Protein AF-A0A931VFA8-F1 (afdb_monomer_lite)

Secondary structure (DSSP, 8-state):
-HHHH--SSEEHHHHHHHHHH-TTS-HHHHHHHHHHS-S-EESSHHHHHHHTT--TT------

Sequence (63 aa):
HLRTHQDFPATKKELVEACNNLSDFSEEDKKWFAEHLPEGNYESAEDVMRALGWDTKSMPASA

Structure (mmCIF, N/CA/C/O backbone):
data_AF-A0A931VFA8-F1
#
_entry.id   AF-A0A931VFA8-F1
#
loop_
_atom_site.group_PDB
_atom_site.id
_atom_site.type_symbol
_atom_site.label_atom_id
_atom_site.label_alt_id
_atom_site.label_comp_id
_atom_site.label_asym_id
_atom_site.label_entity_id
_atom_site.label_seq_id
_atom_site.pdbx_PDB_ins_code
_atom_site.Cartn_x
_atom_site.Cartn_y
_atom_site.Cartn_z
_atom_site.occupancy
_atom_site.B_iso_or_equiv
_atom_site.auth_seq_id
_atom_site.auth_comp_id
_atom_site.auth_asym_id
_atom_site.auth_atom_id
_atom_site.pdbx_PDB_model_num
ATOM 1 N N . HIS A 1 1 ? 14.547 -7.094 -4.288 1.00 56.47 1 HIS A N 1
ATOM 2 C CA . HIS A 1 1 ? 14.376 -6.801 -2.853 1.00 56.47 1 HIS A CA 1
ATOM 3 C C . HIS A 1 1 ? 13.007 -7.241 -2.325 1.00 56.47 1 HIS A C 1
ATOM 5 O O . HIS A 1 1 ? 12.990 -8.162 -1.527 1.00 56.47 1 HIS A O 1
ATOM 11 N N . LEU A 1 2 ? 11.864 -6.742 -2.818 1.00 56.19 2 LEU A N 1
ATOM 12 C CA . LEU A 1 2 ? 10.537 -7.167 -2.309 1.00 56.19 2 LEU A CA 1
ATOM 13 C C . LEU A 1 2 ? 10.205 -8.667 -2.469 1.00 56.19 2 LEU A C 1
ATOM 15 O O . LEU A 1 2 ? 9.640 -9.256 -1.562 1.00 56.19 2 LEU A O 1
ATOM 19 N N . ARG A 1 3 ? 10.590 -9.309 -3.582 1.00 57.91 3 ARG A N 1
ATOM 20 C CA . ARG A 1 3 ? 10.291 -10.739 -3.840 1.00 57.91 3 ARG A CA 1
ATOM 21 C C . ARG A 1 3 ? 11.083 -11.729 -2.972 1.00 57.91 3 ARG A C 1
ATOM 23 O O . ARG A 1 3 ? 10.790 -12.915 -3.008 1.00 57.91 3 ARG A O 1
ATOM 30 N N . THR A 1 4 ? 12.113 -11.263 -2.265 1.00 59.81 4 THR A N 1
ATOM 31 C CA . THR A 1 4 ? 13.028 -12.111 -1.479 1.00 59.81 4 THR A CA 1
ATOM 32 C C . THR A 1 4 ? 13.031 -11.792 0.013 1.00 59.81 4 THR A C 1
ATOM 34 O O . THR A 1 4 ? 13.525 -12.604 0.785 1.00 59.81 4 THR A O 1
ATOM 37 N N . HIS A 1 5 ? 12.520 -10.626 0.416 1.00 65.94 5 HIS A N 1
ATOM 38 C CA . HIS A 1 5 ? 12.572 -10.140 1.801 1.00 65.94 5 HIS A CA 1
ATOM 39 C C . HIS A 1 5 ? 11.199 -9.889 2.425 1.00 65.94 5 HIS A C 1
ATOM 41 O O . HIS A 1 5 ? 11.142 -9.502 3.587 1.00 65.94 5 HIS A O 1
ATOM 47 N N . GLN A 1 6 ? 10.117 -10.071 1.667 1.00 74.06 6 GLN A N 1
ATOM 48 C CA . GLN A 1 6 ? 8.767 -9.973 2.196 1.00 74.06 6 GLN A CA 1
ATOM 49 C C . GLN A 1 6 ? 8.021 -11.276 1.937 1.00 74.06 6 GLN A C 1
ATOM 51 O O . GLN A 1 6 ? 7.926 -11.720 0.789 1.00 74.06 6 GLN A O 1
ATOM 56 N N . ASP A 1 7 ? 7.495 -11.856 3.009 1.00 79.75 7 ASP A N 1
ATOM 57 C CA . ASP A 1 7 ? 6.568 -12.973 2.937 1.00 79.75 7 ASP A CA 1
ATOM 58 C C . ASP A 1 7 ? 5.185 -12.441 2.564 1.00 79.75 7 ASP A C 1
ATOM 60 O O . ASP A 1 7 ? 4.728 -11.424 3.083 1.00 79.75 7 ASP A O 1
ATOM 64 N N . PHE A 1 8 ? 4.527 -13.118 1.628 1.00 80.06 8 PHE A N 1
ATOM 65 C CA . PHE A 1 8 ? 3.165 -12.798 1.222 1.00 80.06 8 PHE A CA 1
ATOM 66 C C . PHE A 1 8 ? 2.232 -13.969 1.570 1.00 80.06 8 PHE A C 1
ATOM 68 O O . PHE A 1 8 ? 2.666 -15.123 1.494 1.00 80.06 8 PHE A O 1
ATOM 75 N N . PRO A 1 9 ? 0.952 -13.716 1.912 1.00 89.38 9 PRO A N 1
ATOM 76 C CA . PRO A 1 9 ? 0.254 -12.426 1.874 1.00 89.38 9 PRO A CA 1
ATOM 77 C C . PRO A 1 9 ? 0.677 -11.456 2.987 1.00 89.38 9 PRO A C 1
ATOM 79 O O . PRO A 1 9 ? 0.901 -11.877 4.116 1.00 89.38 9 PRO A O 1
ATOM 82 N N . ALA A 1 10 ? 0.747 -10.162 2.660 1.00 89.31 10 ALA A N 1
ATOM 83 C CA . ALA A 1 10 ? 1.120 -9.095 3.588 1.00 89.31 10 ALA A CA 1
ATOM 84 C C . ALA A 1 10 ? 0.151 -7.914 3.497 1.00 89.31 10 ALA A C 1
ATOM 86 O O . ALA A 1 10 ? -0.291 -7.515 2.415 1.00 89.31 10 ALA A O 1
ATOM 87 N N . THR A 1 11 ? -0.148 -7.300 4.635 1.00 91.12 11 THR A N 1
ATOM 88 C CA . THR A 1 11 ? -0.967 -6.084 4.684 1.00 91.12 11 THR A CA 1
ATOM 89 C C . THR A 1 11 ? -0.148 -4.828 4.377 1.00 91.12 11 THR A C 1
ATOM 91 O O . THR A 1 11 ? 1.072 -4.814 4.543 1.00 91.12 11 THR A O 1
ATOM 94 N N . LYS A 1 12 ? -0.808 -3.717 4.000 1.00 90.19 12 LYS A N 1
ATOM 95 C CA . LYS A 1 12 ? -0.156 -2.389 3.892 1.00 90.19 12 LYS A CA 1
ATOM 96 C C . LYS A 1 12 ? 0.748 -2.106 5.094 1.00 90.19 12 LYS A C 1
ATOM 98 O O . LYS A 1 12 ? 1.859 -1.613 4.927 1.00 90.19 12 LYS A O 1
ATOM 103 N N . LYS A 1 13 ? 0.264 -2.399 6.302 1.00 90.06 13 LYS A N 1
ATOM 104 C CA . LYS A 1 13 ? 0.986 -2.114 7.539 1.00 90.06 13 LYS A CA 1
ATOM 105 C C . LYS A 1 13 ? 2.281 -2.922 7.628 1.00 90.06 13 LYS A C 1
ATOM 107 O O . LYS A 1 13 ? 3.334 -2.332 7.834 1.00 90.06 13 LYS A O 1
ATOM 112 N N . GLU A 1 14 ? 2.218 -4.225 7.364 1.00 89.06 14 GLU A N 1
ATOM 113 C CA . GLU A 1 14 ? 3.401 -5.095 7.323 1.00 89.06 14 GLU A CA 1
ATOM 114 C C . GLU A 1 14 ? 4.377 -4.695 6.215 1.00 89.06 14 GLU A C 1
ATOM 116 O O . GLU A 1 14 ? 5.587 -4.704 6.424 1.00 89.06 14 GLU A O 1
ATOM 121 N N . LEU A 1 15 ? 3.873 -4.277 5.051 1.00 87.56 15 LEU A N 1
ATOM 122 C CA . LEU A 1 15 ? 4.702 -3.775 3.958 1.00 87.56 15 LEU A CA 1
ATOM 123 C C . LEU A 1 15 ? 5.418 -2.476 4.330 1.00 87.56 15 LEU A C 1
ATOM 125 O O . LEU A 1 15 ? 6.598 -2.330 4.026 1.00 87.56 15 LEU A O 1
ATOM 129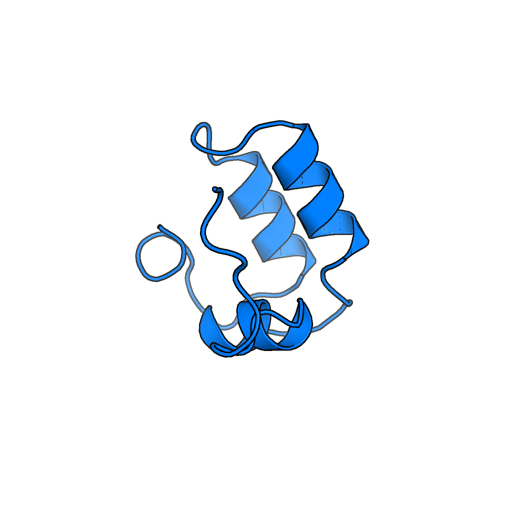 N N . VAL A 1 16 ? 4.734 -1.545 4.997 1.00 88.25 16 VAL A N 1
ATOM 130 C CA . VAL A 1 16 ? 5.323 -0.285 5.471 1.00 88.25 16 VAL A CA 1
ATOM 131 C C . VAL A 1 16 ? 6.326 -0.538 6.596 1.00 88.25 16 VAL A C 1
ATOM 133 O O . VAL A 1 16 ? 7.397 0.062 6.595 1.00 88.25 16 VAL A O 1
ATOM 136 N N . GLU A 1 17 ? 6.034 -1.436 7.538 1.00 87.94 17 GLU A N 1
ATOM 137 C CA . GLU A 1 17 ? 6.965 -1.811 8.612 1.00 87.94 17 GLU A CA 1
ATOM 138 C C . GLU A 1 17 ? 8.209 -2.521 8.068 1.00 87.94 17 GLU A C 1
ATOM 140 O O . GLU A 1 17 ? 9.331 -2.181 8.456 1.00 87.94 17 GLU A O 1
ATOM 145 N N . ALA A 1 18 ? 8.038 -3.442 7.117 1.00 84.94 18 ALA A N 1
ATOM 146 C CA . ALA A 1 18 ? 9.151 -4.068 6.416 1.00 84.94 18 ALA A CA 1
ATOM 147 C C . ALA A 1 18 ? 9.959 -3.026 5.635 1.00 84.94 18 ALA A C 1
ATOM 149 O O . ALA A 1 18 ? 11.172 -2.961 5.798 1.00 84.94 18 ALA A O 1
ATOM 150 N N . CYS A 1 19 ? 9.301 -2.150 4.866 1.00 84.31 19 CYS A N 1
ATOM 151 C CA . CYS A 1 19 ? 9.954 -1.068 4.126 1.00 84.31 19 CYS A CA 1
ATOM 152 C C . CYS A 1 19 ? 10.746 -0.138 5.059 1.00 84.31 19 CYS A C 1
ATOM 154 O O . CYS A 1 19 ? 11.889 0.198 4.765 1.00 84.31 19 CYS A O 1
ATOM 156 N N . ASN A 1 20 ? 10.207 0.204 6.234 1.00 83.25 20 ASN A N 1
ATOM 157 C CA . ASN A 1 20 ? 10.902 1.017 7.233 1.00 83.25 20 ASN A CA 1
ATOM 158 C C . ASN A 1 20 ? 12.165 0.347 7.789 1.00 83.25 20 ASN A C 1
ATOM 160 O O . ASN A 1 20 ? 13.150 1.050 8.033 1.00 83.25 20 ASN A O 1
ATOM 164 N N . ASN A 1 21 ? 12.160 -0.981 7.936 1.00 82.44 21 ASN A N 1
ATOM 165 C CA . ASN A 1 21 ? 13.320 -1.763 8.372 1.00 82.44 21 ASN A CA 1
ATOM 166 C C . ASN A 1 21 ? 14.388 -1.946 7.283 1.00 82.44 21 ASN A C 1
ATOM 168 O O . ASN A 1 21 ? 15.521 -2.307 7.596 1.00 82.44 21 ASN A O 1
ATOM 172 N N . LEU A 1 22 ? 14.069 -1.685 6.014 1.00 77.44 22 LEU A N 1
ATOM 173 C CA . LEU A 1 22 ? 15.051 -1.734 4.936 1.00 77.44 22 LEU A CA 1
ATOM 174 C C . LEU A 1 22 ? 15.888 -0.446 4.936 1.00 77.44 22 LEU A C 1
ATOM 176 O O . LEU A 1 22 ? 15.368 0.654 4.743 1.00 77.44 22 LEU A O 1
ATOM 180 N N . SER A 1 23 ? 17.201 -0.572 5.136 1.00 77.50 23 SER A N 1
ATOM 181 C CA . SER A 1 23 ? 18.146 0.550 4.994 1.00 77.50 23 SER A CA 1
ATOM 182 C C . SER A 1 23 ? 18.421 0.935 3.536 1.00 77.50 23 SER A C 1
ATOM 184 O O . SER A 1 23 ? 19.002 1.986 3.302 1.00 77.50 23 SER A O 1
ATOM 186 N N . ASP A 1 24 ? 17.985 0.118 2.572 1.00 74.25 24 ASP A N 1
ATOM 187 C CA . ASP A 1 24 ? 18.103 0.385 1.130 1.00 74.25 24 ASP A CA 1
ATOM 188 C C . ASP A 1 24 ? 17.171 1.501 0.624 1.00 74.25 24 ASP A C 1
ATOM 190 O O . ASP A 1 24 ? 17.380 2.013 -0.473 1.00 74.25 24 ASP A O 1
ATOM 194 N N . PHE A 1 25 ? 16.147 1.886 1.397 1.00 78.81 25 PHE A N 1
ATOM 195 C CA . PHE A 1 25 ? 15.201 2.941 1.019 1.00 78.81 25 PHE A CA 1
ATOM 196 C C . PHE A 1 25 ? 15.420 4.216 1.832 1.00 78.81 25 PHE A C 1
ATOM 198 O O . PHE A 1 25 ? 15.610 4.168 3.053 1.00 78.81 25 PHE A O 1
ATOM 205 N N . SER A 1 26 ? 15.320 5.363 1.161 1.00 83.44 26 SER A N 1
ATOM 206 C CA . SER A 1 26 ? 15.359 6.673 1.810 1.00 83.44 26 SER A CA 1
ATOM 207 C C . SER A 1 26 ? 14.076 6.917 2.608 1.00 83.44 26 SER A C 1
ATOM 209 O O . SER A 1 26 ? 13.032 6.312 2.357 1.00 83.44 26 SER A O 1
ATOM 211 N N . GLU A 1 27 ? 14.118 7.841 3.566 1.00 85.19 27 GLU A N 1
ATOM 212 C CA . GLU A 1 27 ? 12.924 8.238 4.328 1.00 85.19 27 GLU A CA 1
ATOM 213 C C . GLU A 1 27 ? 11.808 8.790 3.425 1.00 85.19 27 GLU A C 1
ATOM 215 O O . GLU A 1 27 ? 10.627 8.582 3.705 1.00 85.19 27 GLU A O 1
ATOM 220 N N . GLU A 1 28 ? 12.176 9.454 2.326 1.00 84.38 28 GLU A N 1
ATOM 221 C CA . GLU A 1 28 ? 11.243 9.956 1.311 1.00 84.38 28 GLU A CA 1
ATOM 222 C C . GLU A 1 28 ? 10.524 8.816 0.582 1.00 84.38 28 GLU A C 1
ATOM 224 O O . GLU A 1 28 ? 9.295 8.826 0.515 1.00 84.38 28 GLU A O 1
ATOM 229 N N . ASP A 1 29 ? 11.254 7.789 0.133 1.00 83.00 29 ASP A N 1
ATOM 230 C CA . ASP A 1 29 ? 10.669 6.599 -0.498 1.00 83.00 29 ASP A CA 1
ATOM 231 C C . ASP A 1 29 ? 9.721 5.866 0.461 1.00 83.00 29 ASP A C 1
ATOM 233 O O . ASP A 1 29 ? 8.621 5.462 0.079 1.00 83.00 29 ASP A O 1
ATOM 237 N N . LYS A 1 30 ? 10.112 5.740 1.737 1.00 85.38 30 LYS A N 1
ATOM 238 C CA . LYS A 1 30 ? 9.302 5.099 2.788 1.00 85.38 30 LYS A CA 1
ATOM 239 C C . LYS A 1 30 ? 7.996 5.847 3.039 1.00 85.38 30 LYS A C 1
ATOM 241 O O . LYS A 1 30 ? 6.938 5.221 3.134 1.00 85.38 30 LYS A O 1
ATOM 246 N N . LYS A 1 31 ? 8.054 7.179 3.133 1.00 87.50 31 LYS A N 1
ATOM 247 C CA . LYS A 1 31 ? 6.861 8.024 3.289 1.00 87.50 31 LYS A CA 1
ATOM 248 C C . LYS A 1 31 ? 5.963 7.945 2.066 1.00 87.50 31 LYS A C 1
ATOM 250 O O . LYS A 1 31 ? 4.775 7.678 2.223 1.00 87.50 31 LYS A O 1
ATOM 255 N N . TRP A 1 32 ? 6.532 8.091 0.870 1.00 87.44 32 TRP A N 1
ATOM 256 C CA . TRP A 1 32 ? 5.780 7.989 -0.376 1.00 87.44 32 TRP A CA 1
ATOM 257 C C . TRP A 1 32 ? 5.050 6.649 -0.464 1.00 87.44 32 TRP A C 1
ATOM 259 O O . TRP A 1 32 ? 3.848 6.626 -0.717 1.00 87.44 32 TRP A O 1
ATOM 269 N N . PHE A 1 33 ? 5.739 5.549 -0.150 1.00 87.31 33 PHE A N 1
ATOM 270 C CA . PHE A 1 33 ? 5.167 4.207 -0.131 1.00 87.31 33 PHE A CA 1
ATOM 271 C C . PHE A 1 33 ? 4.023 4.082 0.884 1.00 87.31 33 PHE A C 1
ATOM 273 O O . PHE A 1 33 ? 2.966 3.554 0.553 1.00 87.31 33 PHE A O 1
ATOM 280 N N . ALA A 1 34 ? 4.177 4.611 2.101 1.00 87.94 34 ALA A N 1
ATOM 281 C CA . ALA A 1 34 ? 3.120 4.581 3.111 1.00 87.94 34 ALA A CA 1
ATOM 2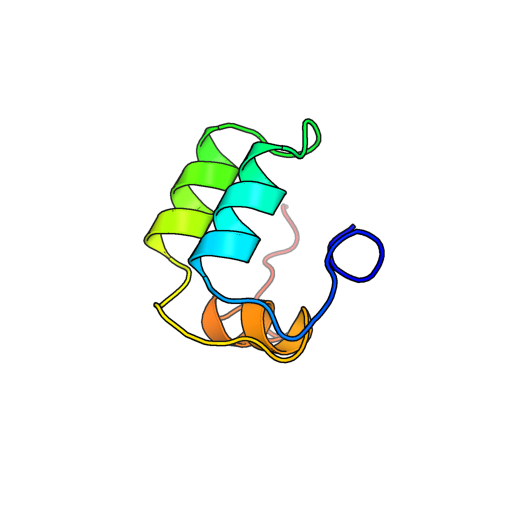82 C C . ALA A 1 34 ? 1.891 5.436 2.742 1.00 87.94 34 ALA A C 1
ATOM 284 O O . ALA A 1 34 ? 0.765 5.067 3.088 1.00 87.94 34 ALA A O 1
ATOM 285 N N . GLU A 1 35 ? 2.085 6.558 2.049 1.00 89.56 35 GLU A N 1
ATOM 286 C CA . GLU A 1 35 ? 0.998 7.446 1.619 1.00 89.56 35 GLU A CA 1
ATOM 287 C C . GLU A 1 35 ? 0.292 6.950 0.352 1.00 89.56 35 GLU A C 1
ATOM 289 O O . GLU A 1 35 ? -0.930 7.044 0.263 1.00 89.56 35 GLU A O 1
ATOM 294 N N . HIS A 1 36 ? 1.037 6.390 -0.604 1.00 88.44 36 HIS A N 1
ATOM 295 C CA . HIS A 1 36 ? 0.509 5.981 -1.908 1.00 88.44 36 HIS A CA 1
ATOM 296 C C . HIS A 1 36 ? 0.016 4.540 -1.934 1.00 88.44 36 HIS A C 1
ATOM 298 O O . HIS A 1 36 ? -0.846 4.225 -2.750 1.00 88.44 36 HIS A O 1
ATOM 304 N N . LEU A 1 37 ? 0.522 3.662 -1.060 1.00 88.25 37 LEU A N 1
ATOM 305 C CA . LEU A 1 37 ? 0.024 2.295 -0.979 1.00 88.25 37 LEU A CA 1
ATOM 306 C C . LEU A 1 37 ? -1.366 2.311 -0.322 1.00 88.25 37 LEU A C 1
ATOM 308 O O . LEU A 1 37 ? -1.476 2.681 0.857 1.00 88.25 37 LEU A O 1
ATOM 312 N N . PRO A 1 38 ? -2.438 1.922 -1.035 1.00 89.38 38 PRO A N 1
ATOM 313 C CA . PRO A 1 38 ? -3.759 1.858 -0.434 1.00 89.38 38 PRO A CA 1
ATOM 314 C C . PRO A 1 38 ? -3.800 0.803 0.677 1.00 89.38 38 PRO A C 1
ATOM 316 O O . PRO A 1 38 ? -2.998 -0.135 0.725 1.00 89.38 38 PRO A O 1
ATOM 319 N N . GLU A 1 39 ? -4.721 0.968 1.623 1.00 90.25 39 GLU A N 1
ATOM 320 C CA . GLU A 1 39 ? -4.979 -0.089 2.598 1.00 90.25 39 GLU A CA 1
ATOM 321 C C . GLU A 1 39 ? -5.524 -1.321 1.877 1.00 90.25 39 GLU A C 1
ATOM 323 O O . GLU A 1 39 ? -6.471 -1.240 1.098 1.00 90.25 39 GLU A O 1
ATOM 328 N N . GLY A 1 40 ? -4.886 -2.461 2.116 1.00 88.56 40 GLY A N 1
ATOM 329 C CA . GLY A 1 40 ? -5.186 -3.695 1.413 1.00 88.56 40 GLY A CA 1
ATOM 330 C C . GLY A 1 40 ? -4.332 -4.848 1.912 1.00 88.56 40 GLY A C 1
ATOM 331 O O . GLY A 1 40 ? -3.370 -4.656 2.668 1.00 88.56 40 GLY A O 1
ATOM 332 N N . ASN A 1 41 ? -4.723 -6.045 1.487 1.00 91.94 41 ASN A N 1
ATOM 333 C CA . ASN A 1 41 ? -3.958 -7.264 1.668 1.00 91.94 41 ASN A CA 1
ATOM 334 C C . ASN A 1 41 ? -3.392 -7.673 0.314 1.00 91.94 41 ASN A C 1
ATOM 336 O O . ASN A 1 41 ? -4.151 -7.951 -0.610 1.00 91.94 41 ASN A O 1
ATOM 340 N N . TYR A 1 42 ? -2.074 -7.708 0.229 1.00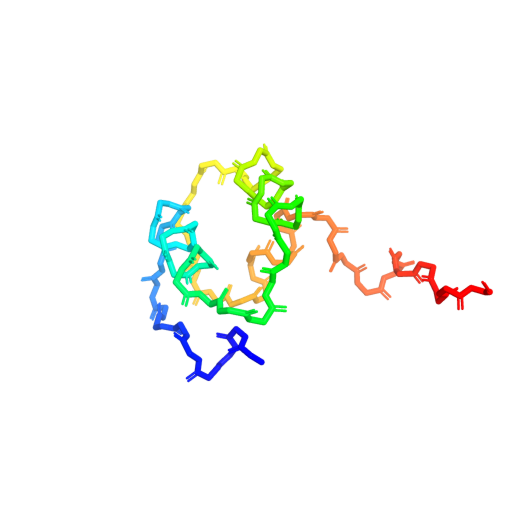 90.12 42 TYR A N 1
ATOM 341 C CA . TYR A 1 42 ? -1.349 -7.938 -1.002 1.00 90.12 42 TYR A CA 1
ATOM 342 C C . TYR A 1 42 ? -0.866 -9.378 -1.023 1.00 90.12 42 TYR A C 1
ATOM 344 O O . TYR A 1 42 ? -0.215 -9.833 -0.085 1.00 90.12 42 TYR A O 1
ATOM 352 N N . GLU A 1 43 ? -1.174 -10.106 -2.091 1.00 90.06 43 GLU A N 1
ATOM 353 C CA . GLU A 1 43 ? -0.777 -11.515 -2.226 1.00 90.06 43 GLU A CA 1
ATOM 354 C C . GLU A 1 43 ? 0.636 -11.683 -2.784 1.00 90.06 43 GLU A C 1
ATOM 356 O O . GLU A 1 43 ? 1.210 -12.768 -2.739 1.00 90.06 43 GLU A O 1
ATOM 361 N N . SER A 1 44 ? 1.201 -10.627 -3.364 1.00 88.19 44 SER A N 1
ATOM 362 C CA . SER A 1 44 ? 2.523 -10.639 -3.982 1.00 88.19 44 SER A CA 1
ATOM 363 C C . SER A 1 44 ? 3.035 -9.220 -4.178 1.00 88.19 44 SER A C 1
ATOM 365 O O . SER A 1 44 ? 2.262 -8.264 -4.239 1.00 88.19 44 SER A O 1
ATOM 367 N N . ALA A 1 45 ? 4.345 -9.080 -4.383 1.00 84.56 45 ALA A N 1
ATOM 368 C CA . ALA A 1 45 ? 4.957 -7.793 -4.711 1.00 84.56 45 ALA A CA 1
ATOM 369 C C . ALA A 1 45 ? 4.347 -7.161 -5.976 1.00 84.56 45 ALA A C 1
ATOM 371 O O . ALA A 1 45 ? 4.259 -5.944 -6.082 1.00 84.56 45 ALA A O 1
ATOM 372 N N . GLU A 1 46 ? 3.906 -7.983 -6.929 1.00 85.94 46 GLU A N 1
ATOM 373 C CA . GLU A 1 46 ? 3.200 -7.549 -8.141 1.00 85.94 46 GLU A CA 1
ATOM 374 C C . GLU A 1 46 ? 1.876 -6.850 -7.820 1.00 85.94 46 GLU A C 1
ATOM 376 O O . GLU A 1 46 ? 1.545 -5.858 -8.460 1.00 85.94 46 GLU A O 1
ATOM 381 N N . ASP A 1 47 ? 1.159 -7.302 -6.793 1.00 87.31 47 ASP A N 1
ATOM 382 C CA . ASP A 1 47 ? -0.088 -6.678 -6.354 1.00 87.31 47 ASP A CA 1
ATOM 383 C C . ASP A 1 47 ? 0.169 -5.295 -5.736 1.00 87.31 47 ASP A C 1
ATOM 385 O O . ASP A 1 47 ? -0.495 -4.318 -6.078 1.00 87.31 47 ASP A O 1
ATOM 389 N N . VAL A 1 48 ? 1.232 -5.182 -4.930 1.00 86.69 48 VAL A N 1
ATOM 390 C CA . VAL A 1 48 ? 1.724 -3.907 -4.376 1.00 86.69 48 VAL A CA 1
ATOM 391 C C . VAL A 1 48 ? 2.085 -2.934 -5.501 1.00 86.69 48 VAL A C 1
ATOM 393 O O . VAL A 1 48 ? 1.652 -1.785 -5.502 1.00 86.69 48 VAL A O 1
ATOM 396 N N . MET A 1 49 ? 2.854 -3.397 -6.492 1.00 85.44 49 MET A N 1
ATOM 397 C CA . MET A 1 49 ? 3.263 -2.583 -7.641 1.00 85.44 49 MET A CA 1
ATOM 398 C C . MET A 1 49 ? 2.057 -2.114 -8.461 1.00 85.44 49 MET A C 1
ATOM 400 O O . MET A 1 49 ? 1.978 -0.942 -8.823 1.00 85.44 49 MET A O 1
ATOM 404 N N . ARG A 1 50 ? 1.077 -2.993 -8.701 1.00 86.06 50 ARG A N 1
ATOM 405 C CA . ARG A 1 50 ? -0.169 -2.638 -9.396 1.00 86.06 50 ARG A CA 1
ATOM 406 C C . ARG A 1 50 ? -0.992 -1.620 -8.613 1.00 86.06 50 ARG A C 1
ATOM 408 O O . ARG A 1 50 ? -1.506 -0.683 -9.218 1.00 86.06 50 ARG A O 1
ATOM 415 N N . ALA A 1 51 ? -1.083 -1.763 -7.293 1.00 87.19 51 ALA A N 1
ATOM 416 C CA . ALA A 1 51 ? -1.797 -0.820 -6.435 1.00 87.19 51 ALA A CA 1
ATOM 417 C C . ALA A 1 51 ? -1.137 0.564 -6.379 1.00 87.19 51 ALA A C 1
ATOM 419 O O . ALA A 1 51 ? -1.833 1.569 -6.284 1.00 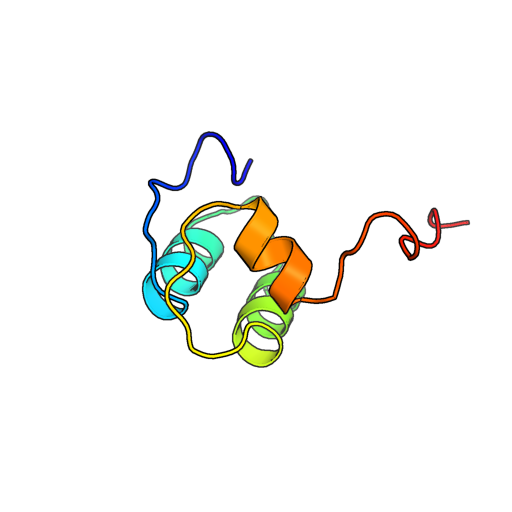87.19 51 ALA A O 1
ATOM 420 N N . LEU A 1 52 ? 0.189 0.622 -6.515 1.00 84.69 52 LEU A N 1
ATOM 421 C CA . LEU A 1 52 ? 0.956 1.863 -6.658 1.00 84.69 52 LEU A CA 1
ATOM 422 C C . LEU A 1 52 ? 0.916 2.449 -8.080 1.00 84.69 52 LEU A C 1
ATOM 424 O O . LEU A 1 52 ? 1.508 3.497 -8.333 1.00 84.69 52 LEU A O 1
ATOM 428 N N . GLY A 1 53 ? 0.242 1.786 -9.024 1.00 79.56 53 GLY A N 1
ATOM 429 C CA . GLY A 1 53 ? 0.166 2.222 -10.417 1.00 79.56 53 GLY A CA 1
ATOM 430 C C . GLY A 1 53 ? 1.446 1.975 -11.220 1.00 79.56 53 GLY A C 1
ATOM 431 O O . GLY A 1 53 ? 1.585 2.499 -12.324 1.00 79.56 53 GLY A O 1
ATOM 432 N N . TRP A 1 54 ? 2.370 1.157 -10.712 1.00 72.88 54 TRP A N 1
ATOM 433 C CA . TRP A 1 54 ? 3.563 0.702 -11.427 1.00 72.88 54 TRP A CA 1
ATOM 434 C C . TRP A 1 54 ? 3.209 -0.461 -12.358 1.00 72.88 54 TRP A C 1
ATOM 436 O O . TRP A 1 54 ? 3.757 -1.559 -12.275 1.00 72.88 54 TRP A O 1
ATOM 446 N N . ASP A 1 55 ? 2.252 -0.233 -13.254 1.00 56.19 55 ASP A N 1
ATOM 447 C CA . ASP A 1 55 ? 2.099 -1.083 -14.424 1.00 56.19 55 ASP A CA 1
ATOM 448 C C . ASP A 1 55 ? 3.290 -0.805 -15.353 1.00 56.19 55 ASP A C 1
ATOM 450 O O . ASP A 1 55 ? 3.705 0.346 -15.514 1.00 56.19 55 ASP A O 1
ATOM 454 N N . THR A 1 56 ? 3.859 -1.851 -15.951 1.00 50.97 56 THR A N 1
ATOM 455 C CA . THR A 1 56 ? 5.084 -1.865 -16.787 1.00 50.97 56 THR A CA 1
ATOM 456 C C . THR A 1 56 ? 5.138 -0.867 -17.962 1.00 50.97 56 THR A C 1
ATOM 458 O O . THR A 1 56 ? 6.077 -0.880 -18.754 1.00 50.97 56 THR A O 1
ATOM 461 N N . LYS A 1 57 ? 4.155 0.024 -18.087 1.00 43.38 57 LYS A N 1
ATOM 462 C CA . LYS A 1 57 ? 4.038 1.067 -19.100 1.00 43.38 57 LYS A CA 1
ATOM 463 C C . LYS A 1 57 ? 4.482 2.466 -18.646 1.00 43.38 57 LYS A C 1
ATOM 465 O O . LYS A 1 57 ? 4.579 3.345 -19.498 1.00 43.38 57 LYS A O 1
ATOM 470 N N . SER A 1 58 ? 4.766 2.702 -17.362 1.00 44.22 58 SER A N 1
ATOM 471 C CA . SER A 1 58 ? 5.096 4.054 -16.875 1.00 44.22 58 SER A CA 1
ATOM 472 C C . SER A 1 58 ? 6.218 4.101 -15.834 1.00 44.22 58 SE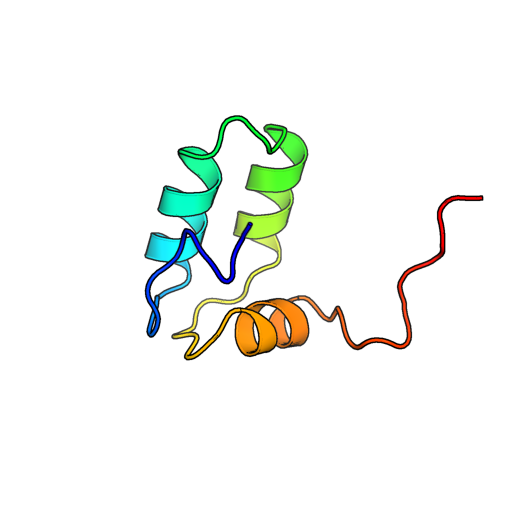R A C 1
ATOM 474 O O . SER A 1 58 ? 6.093 4.755 -14.803 1.00 44.22 58 SER A O 1
ATOM 476 N N . MET A 1 59 ? 7.352 3.465 -16.122 1.00 43.16 59 MET A N 1
ATOM 477 C CA . MET A 1 59 ? 8.621 4.001 -15.627 1.00 43.16 59 MET A CA 1
ATOM 478 C C . MET A 1 59 ? 9.125 4.981 -16.693 1.00 43.16 59 MET A C 1
ATOM 480 O O . MET A 1 59 ? 9.481 4.520 -17.781 1.00 43.16 59 MET A O 1
ATOM 484 N N . PRO A 1 60 ? 9.174 6.308 -16.461 1.00 42.84 60 PRO A N 1
ATOM 485 C CA . PRO A 1 60 ? 10.155 7.088 -17.188 1.00 42.84 60 PRO A CA 1
ATOM 486 C C . PRO A 1 60 ? 11.508 6.518 -16.758 1.00 42.84 60 PRO A C 1
ATOM 488 O O . PRO A 1 60 ? 11.871 6.578 -15.58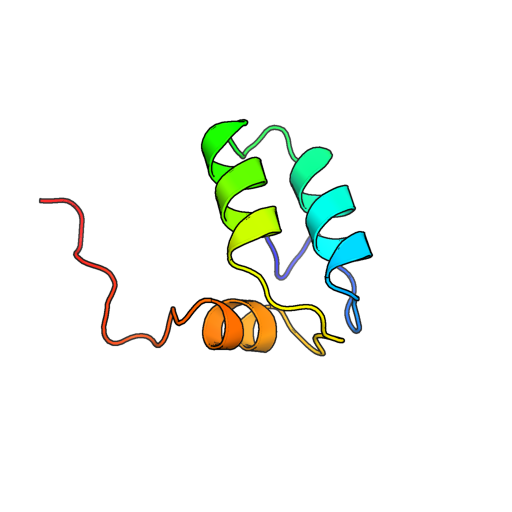5 1.00 42.84 60 PRO A O 1
ATOM 491 N N . ALA A 1 61 ? 12.221 5.887 -17.692 1.00 44.75 61 ALA A N 1
ATOM 492 C CA . ALA A 1 61 ? 13.655 5.730 -17.541 1.00 44.75 61 ALA A CA 1
ATOM 493 C C . ALA A 1 61 ? 14.184 7.126 -17.203 1.00 44.75 61 ALA A C 1
ATOM 495 O O . ALA A 1 61 ? 13.980 8.042 -18.002 1.00 44.75 61 ALA A O 1
ATOM 496 N N . SER A 1 62 ? 14.733 7.308 -15.999 1.00 41.66 62 SER A N 1
ATOM 497 C CA . SER A 1 62 ? 15.398 8.552 -15.624 1.00 41.66 62 SER A CA 1
ATOM 498 C C . SER A 1 62 ? 16.371 8.905 -16.745 1.00 41.66 62 SER A C 1
ATOM 500 O O . SER A 1 62 ? 17.309 8.150 -17.009 1.00 41.66 62 SER A O 1
ATOM 502 N N . ALA A 1 63 ? 16.043 9.979 -17.460 1.00 36.53 63 ALA A N 1
ATOM 503 C CA . ALA A 1 63 ? 16.880 10.596 -18.474 1.00 36.53 63 ALA A CA 1
ATOM 504 C C . ALA A 1 63 ? 17.954 11.455 -17.804 1.00 36.53 63 ALA A C 1
ATOM 506 O O . ALA A 1 63 ? 17.662 12.007 -16.716 1.00 36.53 63 ALA A O 1
#

Radius of gyration: 11.62 Å; chains: 1; bounding box: 23×24×28 Å

pLDDT: mean 77.56, std 15.79, range [36.53, 91.94]

Foldseek 3Di:
DQQPQDDPQDWLVRVLVSVVPDPVDDPVRSVCLSVQQDTDGAGGVVSSCVSSVVDVPDDPPPD